Protein 1IXL (pdb70)

Secondary structure (DSSP, 8-state):
------S-TT--TTTT-EEEEEETTEEEEEEE------STT-BPPHHHHHHHHHHH---S--TTEEEEEEEEEE-S--BTT-EEEEEEEEEEEETTEEEEEEEEEETTEEEEEEEEEEEE-SS-TT-

Solvent-accessible surface area: 7508 Å² total

Organism: Pyrococcus horikoshii (strain ATCC 700860 / DSM 12428 / JCM 9974 / NBRC 100139 / OT-3) (NCBI:txid70601)

CATH classification: 3.10.129.10

Foldseek 3Di:
DFDDQQAPVVPDCAQAFDWPGADAQKTKTKYQAAQVADDPQQWDDVVSVVSNQLVRCSSHRAHQKDWDDKDKDFDATDGHRFMKMKMKGFPDCPDQWTWIWIFMDRVNDTGMTMITIMGRDPDHPVD

B-factor: mean 30.71, std 9.02, range [10.51, 64.42]

Structure (mmCIF, N/CA/C/O backbone):
data_1IXL
#
_entry.id   1IXL
#
_cell.length_a   57.5
_cell.length_b   57.5
_cell.length_c   79.5
_cell.angle_alpha   90.0
_cell.angle_beta   90.0
_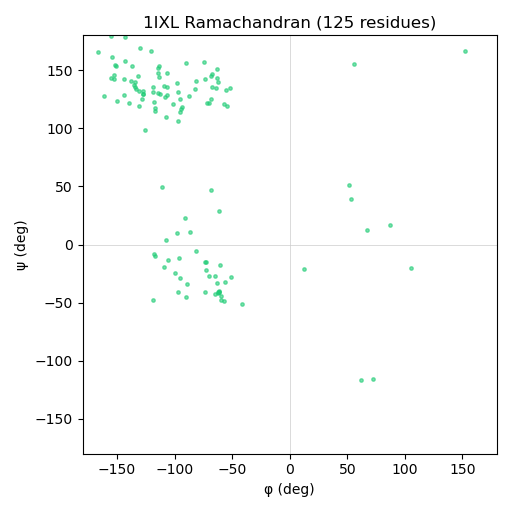cell.angle_gamma   120.0
#
_symmetry.space_group_name_H-M   'P 31 2 1'
#
loop_
_entity.id
_entity.type
_entity.pdbx_description
1 polymer 'hypothetical protein PH1136'
2 water water
#
loop_
_atom_site.group_PDB
_atom_site.id
_atom_site.type_symbol
_atom_site.label_atom_id
_atom_site.label_alt_id
_atom_site.label_comp_id
_atom_site.label_asym_id
_atom_site.label_entity_id
_atom_site.label_seq_id
_atom_site.pdbx_PDB_ins_code
_atom_site.Cartn_x
_atom_site.Cartn_y
_atom_site.Cartn_z
_atom_site.occupancy
_atom_site.B_iso_or_equiv
_atom_site.auth_seq_id
_atom_site.auth_comp_id
_atom_site.auth_asym_id
_atom_site.auth_atom_id
_atom_site.pdbx_PDB_model_num
ATOM 9 N N . ILE A 1 2 ? 33.572 2.263 9.592 1.00 30.81 2 ILE A N 1
ATOM 10 C CA . ILE A 1 2 ? 33.014 1.444 10.659 1.00 30.69 2 ILE A CA 1
ATOM 11 C C . ILE A 1 2 ? 31.494 1.631 10.575 1.00 33.05 2 ILE A C 1
ATOM 12 O O . ILE A 1 2 ? 30.984 2.750 10.720 1.00 31.48 2 ILE A O 1
ATOM 17 N N . PRO A 1 3 ? 30.760 0.542 10.313 1.00 32.19 3 PRO A N 1
ATOM 18 C CA . PRO A 1 3 ? 29.293 0.571 10.205 1.00 34.81 3 PRO A CA 1
ATOM 19 C C . PRO A 1 3 ? 28.701 0.972 11.546 1.00 33.82 3 PRO A C 1
ATOM 20 O O . PRO A 1 3 ? 29.294 0.721 12.591 1.00 29.56 3 PRO A O 1
ATOM 24 N N . VAL A 1 4 ? 27.541 1.609 11.519 1.00 32.43 4 VAL A N 1
ATOM 25 C CA . VAL A 1 4 ? 26.901 1.996 12.759 1.00 33.49 4 VAL A CA 1
ATOM 26 C C . VAL A 1 4 ? 25.475 1.527 12.595 1.00 34.92 4 VAL A C 1
ATOM 27 O O . VAL A 1 4 ? 24.951 1.544 11.482 1.00 35.06 4 VAL A O 1
ATOM 31 N N . GLU A 1 5 ? 24.853 1.076 13.678 1.00 31.54 5 GLU A N 1
ATOM 32 C CA . GLU A 1 5 ? 23.474 0.633 13.585 1.00 32.18 5 GLU A CA 1
ATOM 33 C C . GLU A 1 5 ? 22.574 1.867 13.463 1.00 30.78 5 GLU A C 1
ATOM 34 O O . GLU A 1 5 ? 22.956 2.979 13.859 1.00 27.03 5 GLU A O 1
ATOM 40 N N . GLN A 1 6 ? 21.390 1.668 12.902 1.00 29.14 6 GLN A N 1
ATOM 41 C CA . GLN A 1 6 ? 20.449 2.761 12.744 1.00 26.90 6 GLN A CA 1
ATOM 42 C C . GLN A 1 6 ? 19.877 3.130 14.109 1.00 27.22 6 GLN A C 1
ATOM 43 O O . GLN A 1 6 ? 19.246 2.298 14.776 1.00 25.81 6 GLN A O 1
ATOM 49 N N . ARG A 1 7 ? 20.052 4.383 14.515 1.00 24.95 7 ARG A N 1
ATOM 50 C CA . ARG A 1 7 ? 19.558 4.800 15.829 1.00 26.44 7 ARG A CA 1
ATOM 51 C C . ARG A 1 7 ? 18.322 5.705 15.822 1.00 26.43 7 ARG A C 1
ATOM 52 O O . ARG A 1 7 ? 17.873 6.147 16.875 1.00 23.08 7 ARG A O 1
ATOM 60 N N . THR A 1 8 ? 17.766 5.971 14.645 1.00 26.35 8 THR A N 1
ATOM 61 C CA . THR A 1 8 ? 16.599 6.842 14.540 1.00 23.89 8 THR A CA 1
ATOM 62 C C . THR A 1 8 ? 15.795 6.504 13.299 1.00 24.49 8 THR A C 1
ATOM 63 O O . THR A 1 8 ? 16.316 5.861 12.390 1.00 23.31 8 THR A O 1
ATOM 67 N N . HIS A 1 9 ? 14.531 6.940 13.271 1.00 22.06 9 HIS A N 1
ATOM 68 C CA . HIS A 1 9 ? 13.663 6.725 12.123 1.00 23.38 9 HIS A CA 1
ATOM 69 C C . HIS A 1 9 ? 13.626 5.250 11.735 1.00 26.09 9 HIS A C 1
ATOM 70 O O . HIS A 1 9 ? 13.571 4.924 10.550 1.00 22.67 9 HIS A O 1
ATOM 77 N N . LYS A 1 10 ? 13.612 4.370 12.734 1.00 26.17 10 LYS A N 1
ATOM 78 C CA . LYS A 1 10 ? 13.648 2.924 12.501 1.00 29.57 10 LYS A CA 1
ATOM 79 C C . LYS A 1 10 ? 12.478 2.254 11.794 1.00 30.13 10 LYS A C 1
ATOM 80 O O . LYS A 1 10 ? 12.657 1.224 11.151 1.00 30.74 10 LYS A O 1
ATOM 86 N N . LEU A 1 11 ? 11.281 2.816 11.896 1.00 29.98 11 LEU A N 1
ATOM 87 C CA . LEU A 1 11 ? 10.133 2.184 11.271 1.00 28.11 11 LEU A CA 1
ATOM 88 C C . LEU A 1 11 ? 9.767 2.764 9.908 1.00 28.23 11 LEU A C 1
ATOM 89 O O . LEU A 1 11 ? 8.730 2.442 9.350 1.00 27.67 11 LEU A O 1
ATOM 94 N N . THR A 1 12 ? 10.638 3.613 9.377 1.00 27.02 12 THR A N 1
ATOM 95 C CA . THR A 1 12 ? 10.413 4.239 8.082 1.00 24.77 12 THR A CA 1
ATOM 96 C C . THR A 1 12 ? 10.182 3.163 7.021 1.00 27.16 12 THR A C 1
ATOM 97 O O . THR A 1 12 ? 10.925 2.191 6.944 1.00 24.54 12 THR A O 1
ATOM 101 N N . SER A 1 13 ? 9.140 3.360 6.217 1.00 25.84 13 SER A N 1
ATOM 102 C CA . SER A 1 13 ? 8.750 2.438 5.162 1.00 27.03 13 SER A CA 1
ATOM 103 C C . SER A 1 13 ? 9.847 2.165 4.138 1.00 27.32 13 SER A C 1
ATOM 104 O O . SER A 1 13 ? 10.336 3.069 3.476 1.00 22.34 13 SER A O 1
ATOM 107 N N . ARG A 1 14 ? 10.224 0.899 4.016 1.00 27.51 14 ARG A N 1
ATOM 108 C CA . ARG A 1 14 ? 11.255 0.498 3.076 1.00 29.65 14 ARG A CA 1
ATOM 109 C C . ARG A 1 14 ? 10.715 0.578 1.655 1.00 27.15 14 ARG A C 1
ATOM 110 O O . ARG A 1 14 ? 11.471 0.695 0.697 1.00 26.51 14 ARG A O 1
ATOM 118 N N . ILE A 1 15 ? 9.398 0.526 1.532 1.00 29.86 15 ILE A N 1
ATOM 119 C CA . ILE A 1 15 ? 8.749 0.551 0.225 1.00 29.09 15 ILE A CA 1
ATOM 120 C C . ILE A 1 15 ? 8.422 1.941 -0.301 1.00 29.04 15 ILE A C 1
ATOM 121 O O . ILE A 1 15 ? 8.494 2.184 -1.509 1.00 27.93 15 ILE A O 1
ATOM 126 N N . LEU A 1 16 ? 8.086 2.849 0.611 1.00 26.50 16 LEU A N 1
ATOM 127 C CA . LEU A 1 16 ? 7.691 4.209 0.224 1.00 27.01 16 LEU A CA 1
ATOM 128 C C . LEU A 1 16 ? 8.779 5.256 0.355 1.00 25.61 16 LEU A C 1
ATOM 129 O O . LEU A 1 16 ? 8.753 6.267 -0.334 1.00 26.81 16 LEU A O 1
ATOM 134 N N . VAL A 1 17 ? 9.749 5.003 1.223 1.00 23.31 17 VAL A N 1
ATOM 135 C CA . VAL A 1 17 ? 10.801 5.970 1.454 1.00 23.01 17 VAL A CA 1
ATOM 136 C C . VAL A 1 17 ? 12.180 5.434 1.112 1.00 24.08 17 VAL A C 1
ATOM 137 O O . VAL A 1 17 ? 12.968 6.113 0.452 1.00 23.38 17 VAL A O 1
ATOM 141 N N . GLY A 1 18 ? 12.493 4.231 1.574 1.00 24.02 18 GLY A N 1
ATOM 142 C CA . GLY A 1 18 ? 13.787 3.692 1.237 1.00 23.74 18 GLY A CA 1
ATOM 143 C C . GLY A 1 18 ? 14.399 2.705 2.201 1.00 24.23 18 GLY A C 1
ATOM 144 O O . GLY A 1 18 ? 13.956 2.564 3.340 1.00 21.70 18 GLY A O 1
ATOM 145 N N . LYS A 1 19 ? 15.437 2.030 1.713 1.00 25.97 19 LYS A N 1
ATOM 146 C CA . LYS A 1 19 ? 16.173 1.019 2.461 1.00 25.70 19 LYS A CA 1
ATOM 147 C C . LYS A 1 19 ? 17.594 1.518 2.628 1.00 24.87 19 LYS A C 1
ATOM 148 O O . LYS A 1 19 ? 18.305 1.733 1.653 1.00 24.05 19 LYS A O 1
ATOM 154 N N . PRO A 1 20 ? 18.027 1.731 3.875 1.00 23.81 20 PRO A N 1
ATOM 155 C CA . PRO A 1 20 ? 19.397 2.219 4.069 1.00 25.76 20 PRO A CA 1
ATOM 156 C C . PRO A 1 20 ? 20.357 1.104 3.647 1.00 27.26 20 PRO A C 1
ATOM 157 O O . PRO A 1 20 ? 20.120 -0.060 3.968 1.00 26.03 20 PRO A O 1
ATOM 161 N N . ILE A 1 21 ? 21.405 1.446 2.905 1.00 26.11 21 ILE A N 1
ATOM 162 C CA . ILE A 1 21 ? 22.366 0.438 2.474 1.00 28.48 21 ILE A CA 1
ATOM 163 C C . ILE A 1 21 ? 23.728 0.757 3.057 1.00 28.20 21 ILE A C 1
ATOM 164 O O . ILE A 1 21 ? 24.661 -0.033 2.955 1.00 28.30 21 ILE A O 1
ATOM 169 N N . LEU A 1 22 ? 23.847 1.924 3.679 1.00 27.34 22 LEU A N 1
ATOM 170 C CA . LEU A 1 22 ? 25.114 2.295 4.289 1.00 26.89 22 LEU A CA 1
ATOM 171 C C . LEU A 1 22 ? 24.939 3.405 5.309 1.00 27.92 22 LEU A C 1
ATOM 172 O O . LEU A 1 22 ? 24.323 4.434 5.020 1.00 24.85 22 LEU A O 1
ATOM 177 N N . ILE A 1 23 ? 25.457 3.182 6.512 1.00 23.48 23 ILE A N 1
ATOM 178 C CA . ILE A 1 23 ? 25.397 4.210 7.540 1.00 24.76 23 ILE A CA 1
ATOM 179 C C . ILE A 1 23 ? 26.726 4.205 8.281 1.00 26.64 23 ILE A C 1
ATOM 180 O O . ILE A 1 23 ? 27.133 3.181 8.827 1.00 27.28 23 ILE A O 1
ATOM 185 N N . LYS A 1 24 ? 27.406 5.341 8.284 1.00 27.51 24 LYS A N 1
ATOM 186 C CA . LYS A 1 24 ? 28.654 5.458 9.004 1.00 28.95 24 LYS A CA 1
ATOM 187 C C . LYS A 1 24 ? 28.660 6.866 9.581 1.00 32.03 24 LYS A C 1
ATOM 188 O O . LYS A 1 24 ? 27.723 7.642 9.341 1.00 27.55 24 LYS A O 1
ATOM 194 N N . GLU A 1 25 ? 29.713 7.197 10.323 1.00 28.19 25 GLU A N 1
ATOM 195 C CA . GLU A 1 25 ? 29.843 8.520 10.927 1.00 28.95 25 GLU A CA 1
ATOM 196 C C . GLU A 1 25 ? 29.719 9.649 9.898 1.00 29.36 25 GLU A C 1
ATOM 197 O O . GLU A 1 25 ? 30.502 9.730 8.945 1.00 25.53 25 GLU A O 1
ATOM 203 N N . GLY A 1 26 ? 28.709 10.492 10.095 1.00 28.55 26 GLY A N 1
ATOM 204 C CA . GLY A 1 26 ? 28.482 11.637 9.227 1.00 30.49 26 GLY A CA 1
ATOM 205 C C . GLY A 1 26 ? 28.069 11.390 7.788 1.00 27.76 26 GLY A C 1
ATOM 206 O O . GLY A 1 26 ? 28.059 12.334 6.989 1.00 26.55 26 GLY A O 1
ATOM 207 N N . TYR A 1 27 ? 27.687 10.157 7.460 1.00 26.51 27 TYR A N 1
ATOM 208 C CA . TYR A 1 27 ? 27.327 9.837 6.077 1.00 27.49 27 TYR A CA 1
ATOM 209 C C . TYR A 1 27 ? 26.377 8.640 5.970 1.00 26.64 27 TYR A C 1
ATOM 210 O O . TYR A 1 27 ? 26.472 7.674 6.732 1.00 24.62 27 TYR A O 1
ATOM 219 N N . ALA A 1 28 ? 25.442 8.707 5.028 1.00 24.39 28 ALA A N 1
ATOM 220 C CA . ALA A 1 28 ? 24.508 7.597 4.845 1.00 23.58 28 ALA A CA 1
ATOM 221 C C . ALA A 1 28 ? 24.028 7.502 3.405 1.00 24.78 28 ALA A C 1
ATOM 222 O O . ALA A 1 28 ? 24.026 8.490 2.674 1.00 24.46 28 ALA A O 1
ATOM 224 N N . GLU A 1 29 ? 23.649 6.289 3.012 1.00 24.52 29 GLU A N 1
ATOM 225 C CA . GLU A 1 29 ? 23.145 6.028 1.677 1.00 28.09 29 GLU A CA 1
ATOM 226 C C . GLU A 1 29 ? 21.892 5.184 1.821 1.00 26.65 29 GLU A C 1
ATOM 227 O O . GLU A 1 29 ? 21.862 4.206 2.581 1.00 25.96 29 GLU A O 1
ATOM 233 N N . VAL A 1 30 ? 20.852 5.579 1.093 1.00 26.64 30 VAL A N 1
ATOM 234 C CA . VAL A 1 30 ? 19.568 4.891 1.135 1.00 24.80 30 VAL A CA 1
ATOM 235 C C . VAL A 1 30 ? 19.071 4.735 -0.307 1.00 23.79 30 VAL A C 1
ATOM 236 O O . VAL A 1 30 ? 19.174 5.660 -1.104 1.00 22.54 30 VAL A O 1
ATOM 240 N N . GLU A 1 31 ? 18.538 3.568 -0.639 1.00 24.23 31 GLU A N 1
ATOM 241 C CA . GLU A 1 31 ? 18.067 3.336 -1.997 1.00 27.39 31 GLU A CA 1
ATOM 242 C C . GLU A 1 31 ? 16.559 3.148 -2.026 1.00 27.09 31 GLU A C 1
ATOM 243 O O . GLU A 1 31 ? 15.948 2.703 -1.045 1.00 25.69 31 GLU A O 1
ATOM 249 N N . LEU A 1 32 ? 15.959 3.499 -3.158 1.00 26.21 32 LEU A N 1
ATOM 250 C CA . LEU A 1 32 ? 14.522 3.362 -3.306 1.00 25.39 32 LEU A CA 1
ATOM 251 C C . LEU A 1 32 ? 14.169 2.943 -4.726 1.00 27.02 32 LEU A C 1
ATOM 252 O O . LEU A 1 32 ? 14.633 3.551 -5.700 1.00 26.97 32 LEU A O 1
ATOM 257 N N . GLU A 1 33 ? 13.372 1.886 -4.824 1.00 29.17 33 GLU A N 1
ATOM 258 C CA . GLU A 1 33 ? 12.875 1.405 -6.112 1.00 30.84 33 GLU A CA 1
ATOM 259 C C . GLU A 1 33 ? 11.525 2.112 -6.235 1.00 28.19 33 GLU A C 1
ATOM 260 O O . GLU A 1 33 ? 10.648 1.935 -5.379 1.00 28.56 33 GLU A O 1
ATOM 266 N N . THR A 1 34 ? 11.362 2.940 -7.257 1.00 29.00 34 THR A N 1
ATOM 267 C CA . THR A 1 34 ? 10.091 3.635 -7.408 1.00 28.42 34 THR A CA 1
ATOM 268 C C . THR A 1 34 ? 9.014 2.675 -7.901 1.00 31.80 34 THR A C 1
ATOM 269 O O . THR A 1 34 ? 9.297 1.774 -8.702 1.00 31.79 34 THR A O 1
ATOM 273 N N . ILE A 1 35 ? 7.792 2.855 -7.396 1.00 31.16 35 ILE A N 1
ATOM 274 C CA . ILE A 1 35 ? 6.662 1.999 -7.753 1.00 31.73 35 ILE A CA 1
ATOM 275 C C . ILE A 1 35 ? 5.515 2.760 -8.387 1.00 31.42 35 ILE A C 1
ATOM 276 O O . ILE A 1 35 ? 5.450 3.994 -8.330 1.00 29.58 35 ILE A O 1
ATOM 281 N N . ASP A 1 36 ? 4.594 2.005 -8.972 1.00 29.39 36 ASP A N 1
ATOM 282 C CA . ASP A 1 36 ? 3.469 2.583 -9.686 1.00 30.41 36 ASP A CA 1
ATOM 283 C C . ASP A 1 36 ? 2.575 3.552 -8.901 1.00 28.22 36 ASP A C 1
ATOM 284 O O . ASP A 1 36 ? 2.034 4.498 -9.468 1.00 27.93 36 ASP A O 1
ATOM 289 N N . GLU A 1 37 ? 2.424 3.333 -7.600 1.00 28.96 37 GLU A N 1
ATOM 290 C CA . GLU A 1 37 ? 1.582 4.211 -6.795 1.00 29.38 37 GLU A CA 1
ATOM 291 C C . GLU A 1 37 ? 2.156 5.618 -6.644 1.00 28.35 37 GLU A C 1
ATOM 292 O O . GLU A 1 37 ? 1.435 6.555 -6.282 1.00 27.69 37 GLU A O 1
ATOM 306 N N . LYS A 1 39 ? 3.319 7.414 -9.090 1.00 24.17 39 LYS A N 1
ATOM 307 C CA . LYS A 1 39 ? 3.108 8.172 -10.315 1.00 24.58 39 LYS A CA 1
ATOM 308 C C . LYS A 1 39 ? 2.085 9.297 -10.192 1.00 21.91 39 LYS A C 1
ATOM 309 O O . LYS A 1 39 ? 1.211 9.262 -9.344 1.00 24.06 39 LYS A O 1
ATOM 315 N N . VAL A 1 40 ? 2.201 10.302 -11.051 1.00 22.58 40 VAL A N 1
ATOM 316 C CA . VAL A 1 40 ? 1.249 11.403 -11.040 1.00 22.23 40 VAL A CA 1
ATOM 317 C C . VAL A 1 40 ? 0.468 11.481 -12.354 1.00 25.26 40 VAL A C 1
ATOM 318 O O . VAL A 1 40 ? -0.498 12.211 -12.447 1.00 25.69 40 VAL A O 1
ATOM 322 N N . ASP A 1 41 ? 0.873 10.710 -13.357 1.00 27.35 41 ASP A N 1
ATOM 323 C CA . ASP A 1 41 ? 0.179 10.735 -14.661 1.00 28.01 41 ASP A CA 1
ATOM 324 C C . ASP A 1 41 ? 0.394 9.424 -15.396 1.00 29.44 41 ASP A C 1
ATOM 325 O O . ASP A 1 41 ? 1.083 8.536 -14.884 1.00 27.27 41 ASP A O 1
ATOM 330 N N . GLU A 1 42 ? -0.192 9.304 -16.587 1.00 31.49 42 GLU A N 1
ATOM 331 C CA . GLU A 1 42 ? -0.084 8.075 -17.381 1.00 34.41 42 GLU A CA 1
ATOM 332 C C . GLU A 1 42 ? 1.285 7.859 -18.001 1.00 34.11 42 GLU A C 1
ATOM 333 O O . GLU A 1 42 ? 1.591 6.759 -18.458 1.00 32.00 42 GLU A O 1
ATOM 339 N N . LYS A 1 43 ? 2.104 8.904 -18.034 1.00 31.78 43 LYS A N 1
ATOM 340 C CA . LYS A 1 43 ? 3.433 8.782 -18.604 1.00 33.16 43 LYS A CA 1
ATOM 341 C C . LYS A 1 43 ? 4.409 8.165 -17.610 1.00 32.68 43 LYS A C 1
ATOM 342 O O . LYS A 1 43 ? 5.564 7.891 -17.947 1.00 33.55 43 LYS A O 1
ATOM 348 N N . GLY A 1 44 ? 3.942 7.959 -16.382 1.00 29.44 44 GLY A N 1
ATOM 349 C CA . GLY A 1 44 ? 4.778 7.337 -15.371 1.00 30.13 44 GLY A CA 1
ATOM 350 C C . GLY A 1 44 ? 5.663 8.278 -14.575 1.00 28.76 44 GLY A C 1
ATOM 351 O O . GLY A 1 44 ? 6.614 7.836 -13.940 1.00 29.10 44 GLY A O 1
ATOM 352 N N . LEU A 1 45 ? 5.362 9.570 -14.609 1.00 25.99 45 LEU A N 1
ATOM 353 C CA . LEU A 1 45 ? 6.161 10.534 -13.875 1.00 23.00 45 LEU A CA 1
ATOM 354 C C . LEU A 1 45 ? 5.967 10.333 -12.366 1.00 23.03 45 LEU A C 1
ATOM 355 O O . LEU A 1 45 ? 4.843 10.314 -11.872 1.00 21.88 45 LEU A O 1
ATOM 360 N N . VAL A 1 46 ? 7.076 10.144 -11.655 1.00 22.92 46 VAL A N 1
ATOM 361 C CA . VAL A 1 46 ? 7.048 9.957 -10.210 1.00 21.32 46 VAL A CA 1
ATOM 362 C C . VAL A 1 46 ? 6.962 11.299 -9.484 1.00 21.75 46 VAL A C 1
ATOM 363 O O . VAL A 1 46 ? 7.675 12.247 -9.796 1.00 23.36 46 VAL A O 1
ATOM 367 N N . HIS A 1 47 ? 6.075 11.380 -8.508 1.00 23.02 47 HIS A N 1
ATOM 368 C CA . HIS A 1 47 ? 5.920 12.620 -7.763 1.00 23.05 47 HIS A CA 1
ATOM 369 C C . HIS A 1 47 ? 7.198 12.956 -6.997 1.00 19.77 47 HIS A C 1
ATOM 370 O O . HIS A 1 47 ? 7.779 12.096 -6.339 1.00 21.34 47 HIS A O 1
ATOM 377 N N . GLY A 1 48 ? 7.620 14.219 -7.074 1.00 24.63 48 GLY A N 1
ATOM 378 C CA . GLY A 1 48 ? 8.829 14.666 -6.399 1.00 23.50 48 GLY A CA 1
ATOM 379 C C . GLY A 1 48 ? 8.783 14.510 -4.887 1.00 24.47 48 GLY A C 1
ATOM 380 O O . GLY A 1 48 ? 9.823 14.527 -4.211 1.00 22.09 48 GLY A O 1
ATOM 381 N N . GLY A 1 49 ? 7.580 14.351 -4.343 1.00 24.71 49 GLY A N 1
ATOM 382 C CA . GLY A 1 49 ? 7.474 14.174 -2.904 1.00 21.38 49 GLY A CA 1
ATOM 383 C C . GLY A 1 49 ? 8.168 12.899 -2.458 1.00 20.04 49 GLY A C 1
ATOM 384 O O . GLY A 1 49 ? 8.715 12.821 -1.352 1.00 21.40 49 GLY A O 1
ATOM 385 N N . PHE A 1 50 ? 8.152 11.873 -3.303 1.00 21.58 50 PHE A N 1
ATOM 386 C CA . PHE A 1 50 ? 8.809 10.627 -2.916 1.00 21.26 50 PHE A CA 1
ATOM 387 C C . PHE A 1 50 ? 10.331 10.747 -2.969 1.00 21.66 50 PHE A C 1
ATOM 388 O O . PHE A 1 50 ? 11.036 10.258 -2.086 1.00 21.51 50 PHE A O 1
ATOM 396 N N . THR A 1 51 ? 10.816 11.423 -4.000 1.00 19.98 51 THR A N 1
ATOM 397 C CA . THR A 1 51 ? 12.239 11.654 -4.167 1.00 20.38 51 THR A CA 1
ATOM 398 C C . THR A 1 51 ? 12.750 12.486 -2.995 1.00 21.43 51 THR A C 1
ATOM 399 O O . THR A 1 51 ? 13.843 12.228 -2.444 1.00 22.45 51 THR A O 1
ATOM 403 N N . PHE A 1 52 ? 11.963 13.488 -2.611 1.00 19.73 52 PHE A N 1
ATOM 404 C CA . PHE A 1 52 ? 12.324 14.334 -1.464 1.00 19.28 52 PHE A CA 1
ATOM 405 C C . PHE A 1 52 ? 12.313 13.502 -0.179 1.00 20.70 52 PHE A C 1
ATOM 406 O O . PHE A 1 52 ? 13.202 13.639 0.659 1.00 21.43 52 PHE A O 1
ATOM 414 N N . GLY A 1 53 ? 11.301 12.643 -0.030 1.00 20.86 53 GLY A N 1
ATOM 415 C CA . GLY 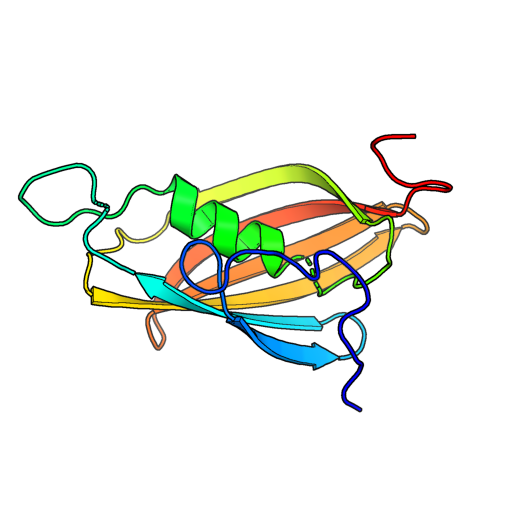A 1 53 ? 11.202 11.826 1.164 1.00 20.25 53 GLY A CA 1
ATOM 416 C C . GLY A 1 53 ? 12.438 10.962 1.285 1.00 22.69 53 GLY A C 1
ATOM 417 O O . GLY A 1 53 ? 13.000 10.812 2.365 1.00 19.95 53 GLY A O 1
ATOM 418 N N . LEU A 1 54 ? 12.855 10.362 0.172 1.00 22.93 54 LEU A N 1
ATOM 419 C CA . LEU A 1 54 ? 14.068 9.543 0.206 1.00 23.15 54 LEU A CA 1
ATOM 420 C C . LEU A 1 54 ? 15.270 10.388 0.634 1.00 23.36 54 LEU A C 1
ATOM 421 O O . LEU A 1 54 ? 16.056 9.978 1.505 1.00 22.91 54 LEU A O 1
ATOM 426 N N . ALA A 1 55 ? 15.438 11.559 0.034 1.00 20.75 55 ALA A N 1
ATOM 427 C CA . ALA A 1 55 ? 16.580 12.403 0.418 1.00 22.85 55 ALA A CA 1
ATOM 428 C C . ALA A 1 55 ? 16.526 12.824 1.899 1.00 21.22 55 ALA A C 1
ATOM 429 O O . ALA A 1 55 ? 17.547 12.845 2.592 1.00 24.73 55 ALA A O 1
ATOM 431 N N . ASP A 1 56 ? 15.328 13.168 2.363 1.00 21.74 56 ASP A N 1
ATOM 432 C CA . ASP A 1 56 ? 15.074 13.589 3.760 1.00 23.34 56 ASP A CA 1
ATOM 433 C C . ASP A 1 56 ? 15.536 12.465 4.715 1.00 21.05 56 ASP A C 1
ATOM 434 O O . ASP A 1 56 ? 16.255 12.702 5.688 1.00 21.93 56 ASP A O 1
ATOM 439 N N . TYR A 1 57 ? 15.115 11.240 4.423 1.00 21.50 57 TYR A N 1
ATOM 440 C CA . 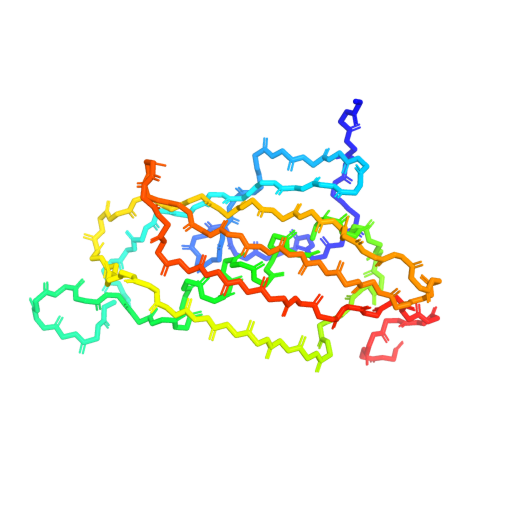TYR A 1 57 ? 15.475 10.087 5.237 1.00 20.86 57 TYR A CA 1
ATOM 441 C C . TYR A 1 57 ? 16.990 9.865 5.252 1.00 22.49 57 TYR A C 1
ATOM 442 O O . TYR A 1 57 ? 17.551 9.565 6.302 1.00 20.11 57 TYR A O 1
ATOM 451 N N . ALA A 1 58 ? 17.661 10.019 4.106 1.00 21.29 58 ALA A N 1
ATOM 452 C CA . ALA A 1 58 ? 19.104 9.831 4.072 1.00 22.35 58 ALA A CA 1
ATOM 453 C C . ALA A 1 58 ? 19.793 10.849 4.994 1.00 22.08 58 ALA A C 1
ATOM 454 O O . ALA A 1 58 ? 20.763 10.532 5.714 1.00 19.78 58 ALA A O 1
ATOM 456 N N . ALA A 1 59 ? 19.283 12.071 4.965 1.00 19.83 59 ALA A N 1
ATOM 457 C CA . ALA A 1 59 ? 19.805 13.158 5.781 1.00 19.91 59 ALA A CA 1
ATOM 458 C C . ALA A 1 59 ? 19.666 12.823 7.275 1.00 19.65 59 ALA A C 1
ATOM 459 O O . ALA A 1 59 ? 20.604 13.030 8.051 1.00 23.01 59 ALA A O 1
ATOM 469 N N . LEU A 1 61 ? 19.667 9.938 8.523 1.00 23.74 61 LEU A N 1
ATOM 470 C CA . LEU A 1 61 ? 20.639 8.883 8.857 1.00 23.52 61 LEU A CA 1
ATOM 471 C C . LEU A 1 61 ? 22.076 9.355 8.807 1.00 24.05 61 LEU A C 1
ATOM 472 O O . LEU A 1 61 ? 22.950 8.731 9.408 1.00 24.64 61 LEU A O 1
ATOM 477 N N . ALA A 1 62 ? 22.341 10.446 8.097 1.00 23.10 62 ALA A N 1
ATOM 478 C CA . ALA A 1 62 ? 23.694 10.969 8.075 1.00 23.85 62 ALA A CA 1
ATOM 479 C C . ALA A 1 62 ? 23.972 11.539 9.479 1.00 26.80 62 ALA A C 1
ATOM 480 O O . ALA A 1 62 ? 25.121 11.579 9.920 1.00 22.65 62 ALA A O 1
ATOM 482 N N . VAL A 1 63 ? 22.927 11.973 10.185 1.00 23.03 63 VAL A N 1
ATOM 483 C CA . VAL A 1 63 ? 23.119 12.495 11.550 1.00 24.71 63 VAL A CA 1
ATOM 484 C C . VAL A 1 63 ? 22.984 11.317 12.501 1.00 25.09 63 VAL A C 1
ATOM 485 O O . VAL A 1 63 ? 23.770 11.162 13.429 1.00 26.07 63 VAL A O 1
ATOM 489 N N . ASN A 1 64 ? 21.959 10.505 12.270 1.00 25.72 64 ASN A N 1
ATOM 490 C CA . ASN A 1 64 ? 21.724 9.282 13.024 1.00 28.82 64 ASN A CA 1
ATOM 491 C C . ASN A 1 64 ? 21.732 9.432 14.539 1.00 31.56 64 ASN A C 1
ATOM 492 O O . ASN A 1 64 ? 22.409 8.691 15.249 1.00 32.22 64 ASN A O 1
ATOM 497 N N . GLU A 1 65 ? 20.952 10.388 15.019 1.00 31.68 65 GLU A N 1
ATOM 498 C CA . GLU A 1 65 ? 20.814 10.653 16.439 1.00 32.44 65 GLU A CA 1
ATOM 499 C C . GLU A 1 65 ? 19.330 10.393 16.670 1.00 28.42 65 GLU A C 1
ATOM 500 O O . GLU A 1 65 ? 18.506 10.832 15.880 1.00 28.73 65 GLU A O 1
ATOM 506 N N . PRO A 1 66 ? 18.962 9.678 17.747 1.00 28.02 66 PRO A N 1
ATOM 507 C CA . PRO A 1 66 ? 17.551 9.373 18.029 1.00 26.76 66 PRO A CA 1
ATOM 508 C C . PRO A 1 66 ? 16.513 10.481 17.813 1.00 28.25 66 PRO A C 1
ATOM 509 O O . PRO A 1 66 ? 15.497 10.279 17.124 1.00 29.39 66 PRO A O 1
ATOM 513 N N . THR A 1 67 ? 16.776 11.644 18.400 1.00 25.20 67 THR A N 1
ATOM 514 C CA . THR A 1 67 ? 15.880 12.787 18.318 1.00 26.98 67 THR A CA 1
ATOM 515 C C . THR A 1 67 ? 16.045 13.708 17.096 1.00 28.03 67 THR A C 1
ATOM 516 O O . THR A 1 67 ? 15.453 14.797 17.069 1.00 29.83 67 THR A O 1
ATOM 520 N N . VAL A 1 68 ? 16.819 13.306 16.090 1.00 24.29 68 VAL A N 1
ATOM 521 C CA . VAL A 1 68 ? 17.020 14.208 14.944 1.00 25.24 68 VAL A CA 1
ATOM 522 C C . VAL A 1 68 ? 15.707 14.498 14.195 1.00 25.17 68 VAL A C 1
ATOM 523 O O . VAL A 1 68 ? 14.832 13.638 14.096 1.00 25.49 68 VAL A O 1
ATOM 527 N N . VAL A 1 69 ? 15.552 15.729 13.715 1.00 26.69 69 VAL A N 1
ATOM 528 C CA . VAL A 1 69 ? 14.357 16.109 12.963 1.00 25.47 69 VAL A CA 1
ATOM 529 C C . VAL A 1 69 ? 14.743 17.065 11.837 1.00 24.52 69 VAL A C 1
ATOM 530 O O . VAL A 1 69 ? 15.785 17.709 11.885 1.00 24.10 69 VAL A O 1
ATOM 534 N N . LEU A 1 70 ? 13.922 17.162 10.801 1.00 25.97 70 LEU A N 1
ATOM 535 C CA . LEU A 1 70 ? 14.281 18.084 9.720 1.00 24.99 70 LEU A CA 1
ATOM 536 C C . LEU A 1 70 ? 13.581 19.426 9.959 1.00 23.17 70 LEU A C 1
ATOM 537 O O . LEU A 1 70 ? 12.354 19.484 10.115 1.00 22.74 70 LEU A O 1
ATOM 542 N N . GLY A 1 71 ? 14.358 20.501 9.995 1.00 24.13 71 GLY 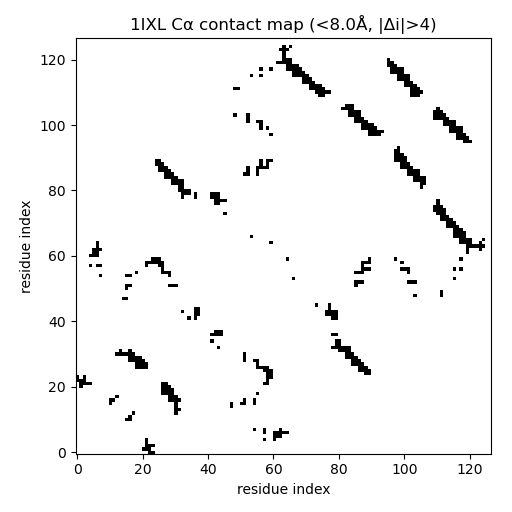A N 1
ATOM 543 C CA . GLY A 1 71 ? 13.766 21.815 10.241 1.00 24.01 71 GLY A CA 1
ATOM 544 C C . GLY A 1 71 ? 13.493 22.605 8.977 1.00 24.60 71 GLY A C 1
ATOM 545 O O . GLY A 1 71 ? 12.448 23.255 8.834 1.00 22.19 71 GLY A O 1
ATOM 546 N N . LYS A 1 72 ? 14.438 22.534 8.052 1.00 24.67 72 LYS A N 1
ATOM 547 C CA . LYS A 1 72 ? 14.338 23.277 6.809 1.00 24.05 72 LYS A CA 1
ATOM 548 C C . LYS A 1 72 ? 15.095 22.548 5.719 1.00 21.96 72 LYS A C 1
ATOM 549 O O . LYS A 1 72 ? 16.043 21.800 5.992 1.00 19.07 72 LYS A O 1
ATOM 555 N N . ALA A 1 73 ? 14.690 22.785 4.478 1.00 20.90 73 ALA A N 1
ATOM 556 C CA . ALA A 1 73 ? 15.346 22.154 3.349 1.00 20.78 73 ALA A CA 1
ATOM 557 C C . ALA A 1 73 ? 15.205 23.021 2.110 1.00 21.81 73 ALA A C 1
ATOM 558 O O . ALA A 1 73 ? 14.214 23.722 1.942 1.00 22.10 73 ALA A O 1
ATOM 560 N N . GLU A 1 74 ? 16.222 22.997 1.268 1.00 18.80 74 GLU A N 1
ATOM 561 C CA . GLU A 1 74 ? 16.188 23.717 0.009 1.00 24.89 74 GLU A CA 1
ATOM 562 C C . GLU A 1 74 ? 16.568 22.623 -0.979 1.00 22.39 74 GLU A C 1
ATOM 563 O O . GLU A 1 74 ? 17.595 21.960 -0.809 1.00 25.26 74 GLU A O 1
ATOM 569 N N . VAL A 1 75 ? 15.743 22.393 -1.985 1.00 21.08 75 VAL A N 1
ATOM 570 C CA . VAL A 1 75 ? 16.058 21.338 -2.943 1.00 20.13 75 VAL A CA 1
ATOM 571 C C . VAL A 1 75 ? 15.795 21.786 -4.372 1.00 23.39 75 VAL A C 1
ATOM 572 O O . VAL A 1 75 ? 14.976 22.678 -4.624 1.00 24.70 75 VAL A O 1
ATOM 576 N N . ARG A 1 76 ? 16.520 21.178 -5.297 1.00 23.55 76 ARG A N 1
ATOM 577 C CA . ARG A 1 76 ? 16.372 21.449 -6.724 1.00 24.06 76 ARG A CA 1
ATOM 578 C C . ARG A 1 76 ? 16.170 20.088 -7.353 1.00 23.24 76 ARG A C 1
ATOM 579 O O . ARG A 1 76 ? 16.935 19.146 -7.089 1.00 21.32 76 ARG A O 1
ATOM 587 N N . PHE A 1 77 ? 15.131 19.966 -8.161 1.00 21.78 77 PHE A N 1
ATOM 588 C CA . PHE A 1 77 ? 14.868 18.710 -8.835 1.00 19.95 77 PHE A CA 1
ATOM 589 C C . PHE A 1 77 ? 15.550 18.929 -10.176 1.00 21.06 77 PHE A C 1
ATOM 590 O O . PHE A 1 77 ? 15.173 19.808 -10.933 1.00 23.17 77 PHE A O 1
ATOM 598 N N . THR A 1 78 ? 16.556 18.128 -10.460 1.00 22.40 78 THR A N 1
ATOM 599 C CA . THR A 1 78 ? 17.349 18.317 -11.668 1.00 25.14 78 THR A CA 1
ATOM 600 C C . THR A 1 78 ? 16.938 17.484 -12.878 1.00 26.10 78 THR A C 1
ATOM 601 O O . THR A 1 78 ? 17.150 17.904 -14.024 1.00 26.48 78 THR A O 1
ATOM 605 N N . LYS A 1 79 ? 16.369 16.314 -12.626 1.00 23.91 79 LYS A N 1
ATOM 606 C CA . LYS A 1 79 ? 15.902 15.413 -13.703 1.00 27.23 79 LYS A CA 1
ATOM 607 C C . LYS A 1 79 ? 14.630 14.707 -13.264 1.00 24.06 79 LYS A C 1
ATOM 608 O O . LYS A 1 79 ? 14.507 14.331 -12.099 1.00 25.32 79 LYS A O 1
ATOM 614 N N . PRO A 1 80 ? 13.668 14.508 -14.191 1.00 24.23 80 PRO A N 1
ATOM 615 C CA . PRO A 1 80 ? 12.416 13.835 -13.848 1.00 23.12 80 PRO A CA 1
ATOM 616 C C . PRO A 1 80 ? 12.659 12.370 -13.526 1.00 25.91 80 PRO A C 1
ATOM 617 O O . PRO A 1 80 ? 13.551 11.743 -14.087 1.00 27.81 80 PRO A O 1
ATOM 621 N N . VAL A 1 81 ? 11.871 11.821 -12.608 1.00 25.32 81 VAL A N 1
ATOM 622 C CA . VAL A 1 81 ? 12.024 10.424 -12.225 1.00 23.85 81 VAL A CA 1
ATOM 623 C C . VAL A 1 81 ? 10.819 9.668 -12.765 1.00 26.14 81 VAL A C 1
ATOM 624 O O . VAL A 1 81 ? 9.684 10.135 -12.666 1.00 24.59 81 VAL A O 1
ATOM 628 N N . LYS A 1 82 ? 11.073 8.500 -13.342 1.00 26.25 82 LYS A N 1
ATOM 629 C CA . LYS A 1 82 ? 10.012 7.693 -13.929 1.00 29.25 82 LYS A CA 1
ATOM 630 C C . LYS A 1 82 ? 9.815 6.399 -13.150 1.00 24.32 82 LYS A C 1
ATOM 631 O O . LYS A 1 82 ? 10.776 5.833 -12.646 1.00 27.11 82 LYS A O 1
ATOM 637 N N . VAL A 1 83 ? 8.575 5.936 -13.024 1.00 28.34 83 VAL A N 1
ATOM 638 C CA . VAL A 1 83 ? 8.318 4.687 -12.296 1.00 30.14 83 VAL A CA 1
ATOM 639 C C . VAL A 1 83 ? 9.229 3.608 -12.852 1.00 31.83 83 VAL A C 1
ATOM 640 O O . VAL A 1 83 ? 9.355 3.473 -14.066 1.00 31.34 83 VAL A O 1
ATOM 644 N N . GLY A 1 84 ? 9.862 2.846 -11.966 1.00 32.42 84 GLY A N 1
ATOM 645 C CA . GLY A 1 84 ? 10.786 1.822 -12.415 1.00 32.43 84 GLY A CA 1
ATOM 646 C C . GLY A 1 84 ? 12.224 2.250 -12.170 1.00 33.35 84 GLY A C 1
ATOM 647 O O . GLY A 1 84 ? 13.125 1.411 -12.150 1.00 33.25 84 GLY A O 1
ATOM 648 N N . ASP A 1 85 ? 12.453 3.552 -12.007 1.00 29.94 85 ASP A N 1
ATOM 649 C CA . ASP A 1 85 ? 13.799 4.040 -11.721 1.00 27.64 85 ASP A CA 1
ATOM 650 C C . ASP A 1 85 ? 14.168 3.571 -10.317 1.00 27.01 85 ASP A C 1
ATOM 651 O O . ASP A 1 85 ? 13.316 3.481 -9.438 1.00 26.53 85 ASP A O 1
ATOM 656 N N . LYS A 1 86 ? 15.439 3.251 -10.123 1.00 26.09 86 LYS A N 1
ATOM 657 C CA . LYS A 1 86 ? 15.946 2.853 -8.824 1.00 29.58 86 LYS A CA 1
ATOM 658 C C . LYS A 1 86 ? 16.775 4.073 -8.443 1.00 27.51 86 LYS A C 1
ATOM 659 O O . LYS A 1 86 ? 17.636 4.514 -9.227 1.00 28.44 86 LYS A O 1
ATOM 665 N N . LEU A 1 87 ? 16.515 4.623 -7.265 1.00 23.93 87 LEU A N 1
ATOM 666 C CA . LEU A 1 87 ? 17.220 5.818 -6.812 1.00 23.28 87 LEU A CA 1
ATOM 667 C C . LEU A 1 87 ? 18.091 5.563 -5.594 1.00 24.34 87 LEU A C 1
ATOM 668 O O . LEU A 1 87 ? 17.756 4.727 -4.764 1.00 23.26 87 LEU A O 1
ATOM 673 N N . VAL A 1 88 ? 19.205 6.287 -5.503 1.00 20.95 88 VAL A N 1
ATOM 674 C CA . VAL A 1 88 ? 20.088 6.179 -4.346 1.00 22.87 88 VAL A CA 1
ATOM 675 C C . VAL A 1 88 ? 20.420 7.584 -3.824 1.00 21.05 88 VAL A C 1
ATOM 676 O O . VAL A 1 88 ? 20.995 8.399 -4.527 1.00 22.76 88 VAL A O 1
ATOM 680 N N . ALA A 1 89 ? 20.057 7.853 -2.581 1.00 22.74 89 ALA A N 1
ATOM 681 C CA . ALA A 1 89 ? 20.352 9.140 -1.984 1.00 21.76 89 ALA A CA 1
ATOM 682 C C . ALA A 1 89 ? 21.636 9.007 -1.156 1.00 22.72 89 ALA A C 1
ATOM 683 O O . ALA A 1 89 ? 21.769 8.067 -0.379 1.00 23.53 89 ALA A O 1
ATOM 685 N N . LYS A 1 90 ? 22.569 9.939 -1.356 1.00 23.19 90 LYS A N 1
ATOM 686 C CA . LYS A 1 90 ? 23.829 9.991 -0.625 1.00 23.40 90 LYS A CA 1
ATOM 687 C C . LYS A 1 90 ? 23.854 11.294 0.183 1.00 22.52 90 LYS A C 1
ATOM 688 O O . LYS A 1 90 ? 23.864 12.383 -0.377 1.00 25.01 90 LYS A O 1
ATOM 694 N N . ALA A 1 91 ? 23.856 11.155 1.506 1.00 22.13 91 ALA A N 1
ATOM 695 C CA . ALA A 1 91 ? 23.812 12.287 2.440 1.00 24.25 91 ALA A CA 1
ATOM 696 C C . ALA A 1 91 ? 25.071 12.444 3.293 1.00 26.81 91 ALA A C 1
ATOM 697 O O . ALA A 1 91 ? 25.533 11.483 3.887 1.00 26.06 91 ALA A O 1
ATOM 699 N N . LYS A 1 92 ? 25.622 13.656 3.352 1.00 30.68 92 LYS A N 1
ATOM 700 C CA . LYS A 1 92 ? 26.815 13.898 4.170 1.00 26.91 92 LYS A CA 1
ATOM 701 C C . LYS A 1 92 ? 26.677 15.174 5.000 1.00 25.39 92 LYS A C 1
ATOM 702 O O . LYS A 1 92 ? 26.200 16.189 4.505 1.00 24.73 92 LYS A O 1
ATOM 708 N N . ILE A 1 93 ? 27.053 15.110 6.275 1.00 24.74 93 ILE A N 1
ATOM 709 C CA . ILE A 1 93 ? 26.998 16.292 7.116 1.00 25.09 93 ILE A CA 1
ATOM 710 C C . ILE A 1 93 ? 28.105 17.194 6.577 1.00 30.26 93 ILE A C 1
ATOM 711 O O . ILE A 1 93 ? 29.257 16.776 6.503 1.00 26.59 93 ILE A O 1
ATOM 716 N N . ILE A 1 94 ? 27.759 18.407 6.153 1.00 29.14 94 ILE A N 1
ATOM 717 C CA . ILE A 1 94 ? 28.779 19.305 5.620 1.00 31.10 94 ILE A CA 1
ATOM 718 C C . ILE A 1 94 ? 29.134 20.428 6.591 1.00 31.77 94 ILE A C 1
ATOM 719 O O . ILE A 1 94 ? 30.135 21.129 6.400 1.00 32.27 94 ILE A O 1
ATOM 724 N N . GLU A 1 95 ? 28.313 20.598 7.623 1.00 30.84 95 GLU A N 1
ATOM 725 C CA . GLU A 1 95 ? 28.564 21.600 8.647 1.00 32.61 95 GLU A CA 1
ATOM 726 C C . GLU A 1 95 ? 27.989 21.114 9.954 1.00 35.15 95 GLU A C 1
ATOM 727 O O . GLU A 1 95 ? 26.802 20.798 10.048 1.00 32.25 95 GLU A O 1
ATOM 733 N N . ASP A 1 96 ? 28.828 21.027 10.974 1.00 36.97 96 ASP A N 1
ATOM 734 C CA . ASP A 1 96 ? 28.328 20.598 12.266 1.00 41.16 96 ASP A CA 1
ATOM 735 C C . ASP A 1 96 ? 28.307 21.822 13.162 1.00 42.77 96 ASP A C 1
ATOM 736 O O . ASP A 1 96 ? 29.353 22.330 13.561 1.00 43.10 96 ASP A O 1
ATOM 741 N N . LEU A 1 97 ? 27.107 22.292 13.469 1.00 42.12 97 LEU A N 1
ATOM 742 C CA . LEU A 1 97 ? 26.933 23.471 14.300 1.00 43.48 97 LEU A CA 1
ATOM 743 C C . LEU A 1 97 ? 26.335 23.045 15.639 1.00 42.51 97 LEU A C 1
ATOM 744 O O . LEU A 1 97 ? 25.358 23.618 16.120 1.00 42.29 97 LEU A O 1
ATOM 749 N N . GLY A 1 98 ? 26.950 22.030 16.238 1.00 44.30 98 GLY A N 1
ATOM 750 C CA . GLY A 1 98 ? 26.472 21.511 17.501 1.00 43.18 98 GLY A CA 1
ATOM 751 C C . GLY A 1 98 ? 25.180 20.739 17.304 1.00 42.47 98 GLY A C 1
ATOM 752 O O . GLY A 1 98 ? 25.157 19.716 16.623 1.00 41.46 98 GLY A O 1
ATOM 753 N N . LYS A 1 99 ? 24.098 21.245 17.885 1.00 39.53 99 LYS A N 1
ATOM 754 C CA . LYS A 1 99 ? 22.800 20.602 17.789 1.00 39.01 99 LYS A CA 1
ATOM 755 C C . LYS A 1 99 ? 22.176 20.773 16.416 1.00 37.99 99 LYS A C 1
ATOM 756 O O . LYS A 1 99 ? 21.217 20.089 16.085 1.00 34.22 99 LYS A O 1
ATOM 762 N N . LYS A 1 100 ? 22.706 21.702 15.628 1.00 36.03 100 LYS A N 1
ATOM 763 C CA . LYS A 1 100 ? 22.202 21.895 14.278 1.00 35.31 100 LYS A CA 1
ATOM 764 C C . LYS A 1 100 ? 23.243 21.325 13.336 1.00 33.25 100 LYS A C 1
ATOM 765 O O . LYS A 1 100 ? 24.449 21.566 13.505 1.00 34.91 100 LYS A O 1
ATOM 771 N N . LYS A 1 101 ? 22.770 20.576 12.340 1.00 29.88 101 LYS A N 1
ATOM 772 C CA . LYS A 1 101 ? 23.631 19.947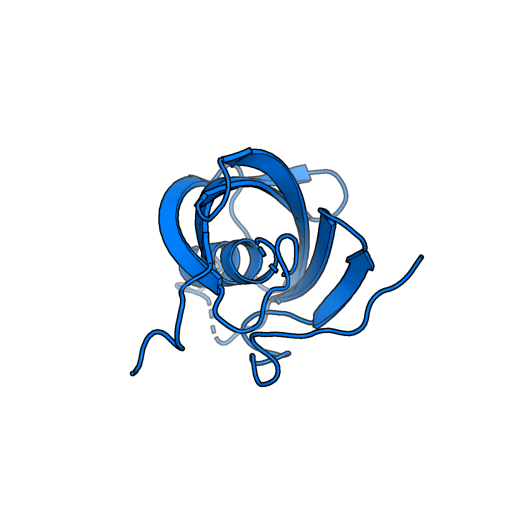 11.355 1.00 28.87 101 LYS A CA 1
ATOM 773 C C . LYS A 1 101 ? 23.161 20.299 9.940 1.00 26.79 101 LYS A C 1
ATOM 774 O O . LYS A 1 101 ? 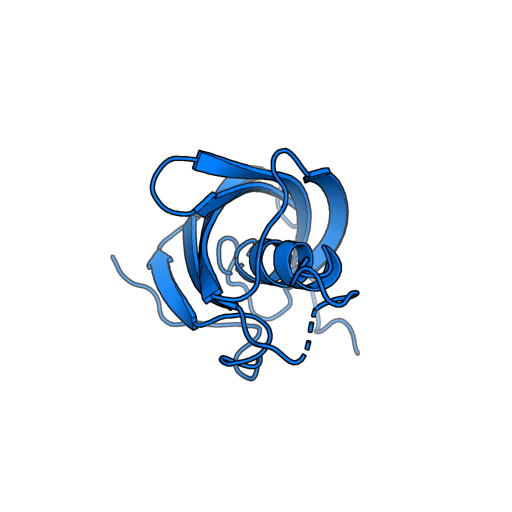21.976 20.224 9.648 1.00 25.43 101 LYS A O 1
ATOM 780 N N . ILE A 1 102 ? 24.079 20.709 9.075 1.00 25.33 102 ILE A N 1
ATOM 781 C CA . ILE A 1 102 ? 23.712 21.017 7.693 1.00 24.72 102 ILE A CA 1
ATOM 782 C C . ILE A 1 102 ? 24.157 19.794 6.888 1.00 25.70 102 ILE A C 1
ATOM 783 O O . ILE A 1 102 ? 25.324 19.417 6.902 1.00 26.34 102 ILE A O 1
ATOM 788 N N . VAL A 1 103 ? 23.215 19.157 6.207 1.00 23.63 103 VAL A N 1
ATOM 789 C CA . VAL A 1 103 ? 23.524 17.948 5.455 1.00 20.43 103 VAL A CA 1
ATOM 790 C C . VAL A 1 103 ? 23.247 18.170 3.981 1.00 22.94 103 VAL A C 1
ATOM 791 O O . VAL A 1 103 ? 22.195 18.682 3.620 1.00 20.90 103 VAL A O 1
ATOM 795 N N . GLU A 1 104 ? 24.197 17.810 3.133 1.00 22.11 104 GLU A N 1
ATOM 796 C CA . GLU A 1 104 ? 23.987 17.960 1.705 1.00 24.05 104 GLU A CA 1
ATOM 797 C C . GLU A 1 104 ? 23.544 16.585 1.222 1.00 23.96 104 GLU A C 1
ATOM 798 O O . GLU A 1 104 ? 24.062 15.563 1.677 1.00 22.23 104 GLU A O 1
ATOM 804 N N . VAL A 1 105 ? 22.567 16.544 0.329 1.00 22.11 105 VAL A N 1
ATOM 805 C CA . VAL A 1 105 ? 22.106 15.261 -0.176 1.00 21.37 105 VAL A CA 1
ATOM 806 C C . VAL A 1 105 ? 21.961 15.346 -1.687 1.00 24.17 105 VAL A C 1
ATOM 807 O O . VAL A 1 105 ? 21.514 16.359 -2.237 1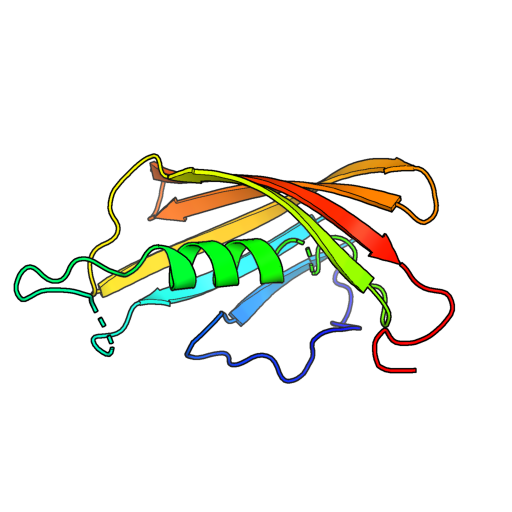.00 24.72 105 VAL A O 1
ATOM 811 N N . LYS A 1 106 ? 22.366 14.283 -2.356 1.00 23.15 106 LYS A N 1
ATOM 812 C CA . LYS A 1 106 ? 22.232 14.215 -3.794 1.00 28.68 106 LYS A CA 1
ATOM 813 C C . LYS A 1 106 ? 21.581 12.871 -4.042 1.00 27.82 106 LYS A C 1
ATOM 814 O O . LYS A 1 106 ? 21.978 11.866 -3.447 1.00 26.69 106 LYS A O 1
ATOM 820 N N . VAL A 1 107 ? 20.544 12.860 -4.871 1.00 26.12 107 VAL A N 1
ATOM 821 C CA . VAL A 1 107 ? 19.880 11.612 -5.173 1.00 24.33 107 VAL A CA 1
ATOM 822 C C . VAL A 1 107 ? 20.276 11.244 -6.597 1.00 25.96 107 VAL A C 1
ATOM 823 O O . VAL A 1 107 ? 20.162 12.073 -7.499 1.00 25.86 107 VAL A O 1
ATOM 827 N N . TYR A 1 108 ? 20.743 10.007 -6.776 1.00 26.71 108 TYR A N 1
ATOM 828 C CA . TYR A 1 108 ? 21.196 9.513 -8.085 1.00 27.29 108 TYR A CA 1
ATOM 829 C C . TYR A 1 108 ? 20.349 8.412 -8.695 1.00 28.11 108 TYR A C 1
ATOM 830 O O . TYR A 1 108 ? 19.693 7.640 -7.991 1.00 25.01 108 TYR A O 1
ATOM 839 N N . ARG A 1 109 ? 20.380 8.340 -10.021 1.00 27.81 109 ARG A N 1
ATOM 840 C CA . ARG A 1 109 ? 19.728 7.253 -10.751 1.00 29.34 109 ARG A CA 1
ATOM 841 C C . ARG A 1 109 ? 20.975 6.837 -11.526 1.00 32.85 109 ARG A C 1
ATOM 842 O O . ARG A 1 109 ? 21.347 7.478 -12.499 1.00 30.28 109 ARG A O 1
ATOM 850 N N . GLU A 1 110 ? 21.644 5.795 -11.039 1.00 35.49 110 GLU A N 1
ATOM 851 C CA . GLU A 1 110 ? 22.908 5.355 -11.612 1.00 38.64 110 GLU A CA 1
ATOM 852 C C . GLU A 1 110 ? 23.866 6.539 -11.430 1.00 37.81 110 GLU A C 1
ATOM 853 O O . GLU A 1 110 ? 24.134 6.926 -10.287 1.00 38.35 110 GLU A O 1
ATOM 859 N N . GLU A 1 111 ? 24.361 7.144 -12.505 1.00 36.70 111 GLU A N 1
ATOM 860 C CA . GLU A 1 111 ? 25.293 8.270 -12.330 1.00 36.52 111 GLU A CA 1
ATOM 861 C C . GLU A 1 111 ? 24.667 9.656 -12.399 1.00 32.54 111 GLU A C 1
ATOM 862 O O . GLU A 1 111 ? 25.305 10.649 -12.061 1.00 30.83 111 GLU A O 1
ATOM 868 N N . GLU A 1 112 ? 23.420 9.728 -12.838 1.00 31.86 112 GLU A N 1
ATOM 869 C CA . GLU A 1 112 ? 22.747 11.011 -12.968 1.00 30.55 112 GLU A CA 1
ATOM 870 C C . GLU A 1 112 ? 22.171 11.539 -11.656 1.00 28.76 112 GLU A C 1
ATOM 871 O O . GLU A 1 112 ? 21.615 10.786 -10.863 1.00 29.23 112 GLU A O 1
ATOM 877 N N . VAL A 1 113 ? 22.293 12.842 -11.452 1.00 27.24 113 VAL A N 1
ATOM 878 C CA . VAL A 1 113 ? 21.715 13.479 -10.280 1.00 27.48 113 VAL A CA 1
ATOM 879 C C . VAL A 1 113 ? 20.269 13.855 -10.645 1.00 26.46 113 VAL A C 1
ATOM 880 O O . VAL A 1 113 ? 20.035 14.475 -11.690 1.00 24.99 113 VAL A O 1
ATOM 884 N N . VAL A 1 114 ? 19.302 13.447 -9.819 1.00 23.21 114 VAL A N 1
ATOM 885 C CA . VAL A 1 114 ? 17.902 13.784 -10.069 1.00 22.08 114 VAL A CA 1
ATOM 886 C C . VAL A 1 114 ? 17.418 14.809 -9.035 1.00 26.01 114 VAL A C 1
ATOM 887 O O . VAL A 1 114 ? 16.404 15.468 -9.234 1.00 24.06 114 VAL A O 1
ATOM 891 N N . LEU A 1 115 ? 18.139 14.918 -7.917 1.00 23.27 115 LEU A N 1
ATOM 892 C CA . LEU A 1 115 ? 17.801 15.899 -6.892 1.00 24.54 115 LEU A CA 1
ATOM 893 C C . LEU A 1 115 ? 19.045 16.292 -6.106 1.00 23.38 115 LEU A C 1
ATOM 894 O O . LEU A 1 115 ? 19.900 15.457 -5.848 1.00 26.09 115 LEU A O 1
ATOM 899 N N . GLU A 1 116 ? 19.149 17.561 -5.732 1.00 25.26 116 GLU A N 1
ATOM 900 C CA . GLU A 1 116 ? 20.270 18.005 -4.907 1.00 26.82 116 GLU A CA 1
ATOM 901 C C . GLU A 1 116 ? 19.683 18.951 -3.875 1.00 26.81 116 GLU A C 1
ATOM 902 O O . GLU A 1 116 ? 18.786 19.752 -4.177 1.00 22.11 116 GLU A O 1
ATOM 908 N N . GLY A 1 117 ? 20.175 18.877 -2.649 1.00 22.27 117 GLY A N 1
ATOM 909 C CA . GLY A 1 117 ? 19.622 19.771 -1.653 1.00 25.64 117 GLY A CA 1
ATOM 910 C C . GLY A 1 117 ? 20.412 19.887 -0.380 1.00 23.59 117 GLY A C 1
ATOM 911 O O . GLY A 1 117 ? 21.319 19.092 -0.139 1.00 23.48 117 GLY A O 1
ATOM 912 N N . LYS A 1 118 ? 20.079 20.907 0.407 1.00 22.32 118 LYS A N 1
ATOM 913 C CA . LYS A 1 118 ? 20.695 21.135 1.701 1.00 25.16 118 LYS A CA 1
ATOM 914 C C . LYS A 1 118 ? 19.591 20.899 2.721 1.00 23.49 118 LYS A C 1
ATOM 915 O O . LYS A 1 118 ? 18.492 21.439 2.581 1.00 24.12 118 LYS A O 1
ATOM 921 N N . PHE A 1 119 ? 19.870 20.075 3.722 1.00 20.71 119 PHE A N 1
ATOM 922 C CA . PHE A 1 119 ? 18.891 19.768 4.757 1.00 22.05 119 PHE A CA 1
ATOM 923 C C . PHE A 1 119 ? 19.437 20.243 6.111 1.00 25.42 119 PHE A C 1
ATOM 924 O O . PHE A 1 119 ? 20.530 19.843 6.527 1.00 26.10 119 PHE A O 1
ATOM 932 N N . TYR A 1 120 ? 18.673 21.110 6.773 1.00 24.26 120 TYR A N 1
ATOM 933 C CA . TYR A 1 120 ? 19.047 21.684 8.067 1.00 25.26 120 TYR A CA 1
ATOM 934 C C . TYR A 1 120 ? 18.342 20.863 9.128 1.00 23.96 120 TYR A C 1
ATOM 935 O O . TYR A 1 120 ? 17.120 20.962 9.313 1.00 24.70 120 TYR A O 1
ATOM 944 N N . CYS A 1 121 ? 19.144 20.050 9.813 1.00 23.48 121 CYS A N 1
ATOM 945 C CA . CYS A 1 121 ? 18.681 19.110 10.816 1.00 24.78 121 CYS A CA 1
ATOM 946 C C . CYS A 1 121 ? 19.006 19.523 12.256 1.00 26.91 121 CYS A C 1
ATOM 947 O O . CYS A 1 121 ? 20.041 20.151 12.522 1.00 24.79 121 CYS A O 1
ATOM 950 N N . TYR A 1 122 ? 18.113 19.147 13.173 1.00 23.20 122 TYR A N 1
ATOM 951 C CA . TYR A 1 122 ? 18.278 19.485 14.584 1.00 27.05 122 TYR A CA 1
ATOM 952 C C . TYR A 1 122 ? 18.186 18.279 15.485 1.00 26.85 122 TYR A C 1
ATOM 953 O O . TYR A 1 122 ? 17.233 17.514 15.402 1.00 22.59 122 TYR A O 1
ATOM 962 N N . VAL A 1 123 ? 19.168 18.131 16.362 1.00 29.23 123 VAL A N 1
ATOM 963 C CA . VAL A 1 123 ? 19.150 17.051 17.325 1.00 28.29 123 VAL A CA 1
ATOM 964 C C . VAL A 1 123 ? 18.541 17.694 18.573 1.00 30.67 123 VAL A C 1
ATOM 965 O O . VAL A 1 123 ? 19.129 18.609 19.170 1.00 29.87 123 VAL A O 1
ATOM 969 N N . LEU A 1 124 ? 17.360 17.225 18.946 1.00 29.97 124 LEU A N 1
ATOM 970 C CA . LEU A 1 124 ? 16.620 17.776 20.080 1.00 32.86 124 LEU A CA 1
ATOM 971 C C . LEU A 1 124 ? 16.938 17.108 21.407 1.00 34.45 124 LEU A C 1
ATOM 972 O O . LEU A 1 124 ? 17.397 15.968 21.442 1.00 30.88 124 LEU A O 1
ATOM 977 N N . GLU A 1 125 ? 16.697 17.836 22.497 1.00 35.16 125 GLU A N 1
ATOM 978 C CA . GLU A 1 125 ? 16.927 17.308 23.840 1.00 37.09 125 GLU A CA 1
ATOM 979 C C . GLU A 1 125 ? 16.003 16.109 24.020 1.00 34.61 125 GLU A C 1
ATOM 980 O O . GLU A 1 125 ? 16.381 15.081 24.590 1.00 33.65 125 GLU A O 1
ATOM 986 N N . LYS A 1 126 ? 14.780 16.254 23.528 1.00 32.45 126 LYS A N 1
ATOM 987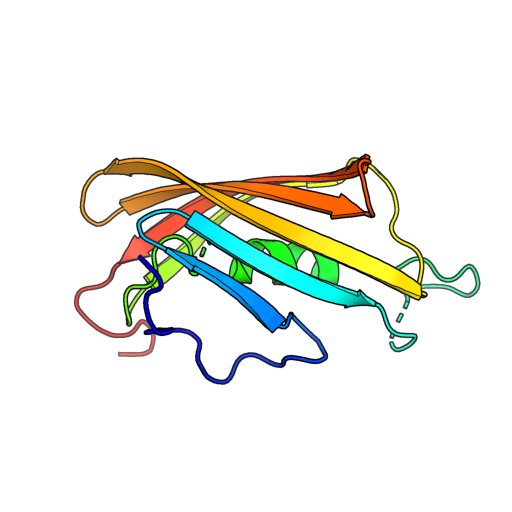 C CA . LYS A 1 126 ? 13.797 15.193 23.607 1.00 34.27 126 LYS A CA 1
ATOM 988 C C . LYS A 1 126 ? 13.193 14.978 22.229 1.00 35.06 126 LYS A C 1
ATOM 989 O O . LYS A 1 126 ? 13.391 15.787 21.320 1.00 33.47 126 LYS A O 1
ATOM 995 N N . HIS A 1 127 ? 12.446 13.890 22.093 1.00 29.91 127 HIS A N 1
ATOM 996 C CA . HIS A 1 127 ? 11.807 13.545 20.842 1.00 32.81 127 HIS A CA 1
ATOM 997 C C . HIS A 1 127 ? 10.824 14.652 20.496 1.00 32.33 127 HIS A C 1
ATOM 998 O O . HIS A 1 127 ? 10.119 15.162 21.364 1.00 31.68 127 HIS A O 1
ATOM 1005 N N . VAL A 1 128 ? 10.775 14.993 19.216 1.00 29.99 128 VAL A N 1
ATOM 1006 C CA . VAL A 1 128 ? 9.926 16.059 18.716 1.00 29.10 128 VAL A CA 1
ATOM 1007 C C . VAL A 1 128 ? 8.466 16.008 19.127 1.00 30.58 128 VAL A C 1
ATOM 1008 O O . VAL A 1 128 ? 7.817 17.050 19.200 1.00 33.25 128 VAL A O 1
ATOM 1012 N N . LEU A 1 129 ? 7.932 14.817 19.382 1.00 31.10 129 LEU A N 1
ATOM 1013 C CA . LEU A 1 129 ? 6.542 14.711 19.799 1.00 34.87 129 LEU A CA 1
ATOM 1014 C C . LEU A 1 129 ? 6.427 14.753 21.333 1.00 39.77 129 LEU A C 1
ATOM 1015 O O . LEU A 1 129 ? 5.440 14.284 21.900 1.00 40.64 129 LEU A O 1
ATOM 1020 N N . ASP A 1 130 ? 7.436 15.320 21.984 1.00 42.89 130 ASP A N 1
ATOM 1021 C CA . ASP A 1 130 ? 7.459 15.441 23.445 1.00 50.18 130 ASP A CA 1
ATOM 1022 C C . ASP A 1 130 ? 7.684 14.084 24.067 1.00 51.62 130 ASP A C 1
ATOM 1023 O O . ASP A 1 130 ? 8.832 13.825 24.481 1.00 52.74 130 ASP A O 1
#

InterPro domains:
  IPR006683 Thioesterase domain [PF03061] (44-114)
  IPR029069 HotDog domain superfamily [SSF54637] (17-122)
  IPR052723 Acyl-coenzyme A thioesterase PaaI [PTHR42856] (23-115)

Radius of gyration: 14.25 Å; Cα contacts (8 Å, |Δi|>4): 310; chains: 1; bounding box: 33×23×42 Å

Nearest PDB structures (foldseek):
  1ixl-assembly1_A  TM=1.005E+00  e=1.104E-25  Pyrococcus horikoshii
  4a0y-assembly1_B-2  TM=9.261E-01  e=5.217E-11  Staphylococcus aureus
  4a0z-assembly1_B  TM=9.121E-01  e=3.687E-11  Staphylococcus aureus
  4a12-assembly1_B  TM=9.118E-01  e=2.092E-10  Staphylococcus aureus
  8ayi-assembly1_A  TM=8.476E-01  e=3.819E-08  Candidatus Scalindua brodae

Sequence (127 aa):
IPVEQRTHKLTSRILVGKPILIKEGYAEVELETIDEKVDEKGLVHGGFTFGLADYAALAVNEPTVVLGKAEVRFTKPVKVGDKLVAKAKIIEDLGKKKIVEVKVYREEEVVLEGKFYCYVLEKHVLD